Protein AF-A0A354ZE95-F1 (afdb_monomer_lite)

Structure (mmCIF, N/CA/C/O backbone):
data_AF-A0A354ZE95-F1
#
_entry.id   AF-A0A354ZE95-F1
#
loop_
_atom_site.group_PDB
_atom_site.id
_atom_site.type_symbol
_atom_site.label_atom_id
_atom_site.label_alt_id
_atom_site.label_comp_id
_atom_site.label_asym_id
_atom_site.label_entity_id
_atom_site.label_seq_id
_atom_site.pdbx_PDB_ins_code
_atom_site.Cartn_x
_atom_site.Cartn_y
_atom_site.Cartn_z
_atom_site.occupancy
_atom_site.B_iso_or_equiv
_atom_site.auth_seq_id
_atom_site.auth_comp_id
_atom_site.auth_asym_id
_atom_site.auth_atom_id
_atom_site.pdbx_PDB_model_num
ATOM 1 N N . VAL A 1 1 ? -9.931 1.482 -0.220 1.00 54.16 1 VAL A N 1
ATOM 2 C CA . VAL A 1 1 ? -9.250 2.777 0.007 1.00 54.16 1 VAL A CA 1
ATOM 3 C C . VAL A 1 1 ? -9.409 3.566 -1.277 1.00 54.16 1 VAL A C 1
ATOM 5 O O . VAL A 1 1 ? -9.042 3.028 -2.309 1.00 54.16 1 VAL A O 1
ATOM 8 N N . ASP A 1 2 ? -10.052 4.732 -1.241 1.00 52.12 2 ASP A N 1
ATOM 9 C CA . ASP A 1 2 ? -10.436 5.466 -2.464 1.00 52.12 2 ASP A CA 1
ATOM 10 C C . ASP A 1 2 ? -9.275 6.300 -3.044 1.00 52.12 2 ASP A C 1
ATOM 12 O O . ASP A 1 2 ? -9.096 6.391 -4.252 1.00 52.12 2 ASP A O 1
ATOM 16 N N . SER A 1 3 ? -8.388 6.817 -2.188 1.00 54.94 3 SER A N 1
ATOM 17 C CA . SER A 1 3 ? -7.089 7.356 -2.600 1.00 54.94 3 SER A CA 1
ATOM 18 C C . SER A 1 3 ? -6.093 7.292 -1.441 1.00 54.94 3 SER A C 1
ATOM 20 O O . SER A 1 3 ? -6.463 7.478 -0.281 1.00 54.94 3 SER A O 1
ATOM 22 N N . VAL A 1 4 ? -4.823 7.002 -1.737 1.00 56.06 4 VAL A N 1
ATOM 23 C CA . VAL A 1 4 ? -3.729 7.088 -0.760 1.00 56.06 4 VAL A CA 1
ATOM 24 C C . VAL A 1 4 ? -2.885 8.310 -1.112 1.00 56.06 4 VAL A C 1
ATOM 26 O O . VAL A 1 4 ? -1.957 8.249 -1.918 1.00 56.06 4 VAL A O 1
ATOM 29 N N . LEU A 1 5 ? -3.236 9.455 -0.530 1.00 56.81 5 LEU A N 1
ATOM 30 C CA . LEU A 1 5 ? -2.412 10.660 -0.582 1.00 56.81 5 LEU A CA 1
ATOM 31 C C . LEU A 1 5 ? -1.135 10.441 0.247 1.00 56.81 5 LEU A C 1
ATOM 33 O O . LEU 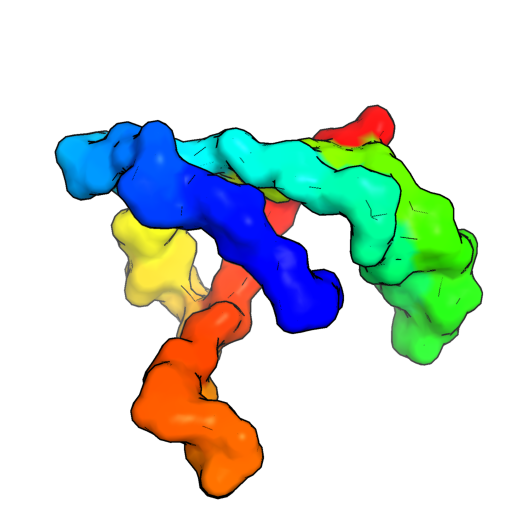A 1 5 ? -1.209 10.108 1.424 1.00 56.81 5 LEU A O 1
ATOM 37 N N . GLY A 1 6 ? 0.037 10.655 -0.360 1.00 59.62 6 GLY A N 1
ATOM 38 C CA . GLY A 1 6 ? 1.308 10.774 0.374 1.00 59.62 6 GLY A CA 1
ATOM 39 C C . GLY A 1 6 ? 2.370 9.697 0.128 1.00 59.62 6 GLY A C 1
ATOM 40 O O . GLY A 1 6 ? 3.477 9.841 0.641 1.00 59.62 6 GLY A O 1
ATOM 41 N N . MET A 1 7 ? 2.112 8.669 -0.693 1.00 61.75 7 MET A N 1
ATOM 42 C CA . MET A 1 7 ? 3.149 7.666 -1.028 1.00 61.75 7 MET A CA 1
ATOM 43 C C . MET A 1 7 ? 4.396 8.315 -1.673 1.00 61.75 7 MET A C 1
ATOM 45 O O . MET A 1 7 ? 5.520 7.878 -1.469 1.00 61.75 7 MET A O 1
ATOM 49 N N . HIS A 1 8 ? 4.211 9.418 -2.410 1.00 62.62 8 HIS A N 1
ATOM 50 C CA . HIS A 1 8 ? 5.290 10.150 -3.084 1.00 62.62 8 HIS A CA 1
ATOM 51 C C . HIS A 1 8 ? 6.212 10.954 -2.143 1.00 62.62 8 HIS A C 1
ATOM 53 O O . HIS A 1 8 ? 7.274 11.389 -2.577 1.00 62.62 8 HIS A O 1
ATOM 59 N N . THR A 1 9 ? 5.824 11.181 -0.881 1.00 57.47 9 THR A N 1
ATOM 60 C CA . THR A 1 9 ? 6.606 11.955 0.113 1.00 57.47 9 THR A CA 1
ATOM 61 C C . THR A 1 9 ? 7.467 11.093 1.041 1.00 57.47 9 THR A C 1
ATOM 63 O O . THR A 1 9 ? 8.051 11.604 1.994 1.00 57.47 9 THR A O 1
ATOM 66 N N . GLN A 1 10 ? 7.522 9.787 0.806 1.00 76.81 10 GLN A N 1
ATOM 67 C CA . GLN A 1 10 ? 8.180 8.830 1.697 1.00 76.81 10 GLN A CA 1
ATOM 68 C C . GLN A 1 10 ? 9.579 8.479 1.229 1.00 76.81 10 GLN A C 1
ATOM 70 O O . GLN A 1 10 ? 10.010 8.992 0.206 1.00 76.81 10 GLN A O 1
ATOM 75 N N . ASP A 1 11 ? 10.291 7.648 1.994 1.00 83.12 11 ASP A N 1
ATOM 76 C CA . ASP A 1 11 ? 11.688 7.315 1.736 1.00 83.12 11 ASP A CA 1
ATOM 77 C C . ASP A 1 11 ? 11.814 6.414 0.494 1.00 83.12 11 ASP A C 1
ATOM 79 O O . ASP A 1 11 ? 11.641 5.193 0.590 1.00 83.12 11 ASP A O 1
ATOM 83 N N . PRO A 1 12 ? 12.159 6.979 -0.680 1.00 83.81 12 PRO A N 1
ATOM 84 C CA . PRO A 1 12 ? 12.256 6.202 -1.906 1.00 83.81 12 PRO A CA 1
ATOM 85 C C . PRO A 1 12 ? 13.577 5.421 -1.969 1.00 83.81 12 PRO A C 1
ATOM 87 O O . PRO A 1 12 ? 13.754 4.588 -2.853 1.00 83.81 12 PRO A O 1
ATOM 90 N N . THR A 1 13 ? 14.510 5.691 -1.050 1.00 88.25 13 THR A N 1
ATOM 91 C CA . THR A 1 13 ? 15.824 5.047 -0.984 1.00 88.25 13 THR A CA 1
ATOM 92 C C . THR A 1 13 ? 15.695 3.676 -0.349 1.00 88.25 13 THR A C 1
ATOM 94 O O . THR A 1 13 ? 16.247 2.701 -0.851 1.00 88.25 13 THR A O 1
ATOM 97 N N . THR A 1 14 ? 14.962 3.599 0.761 1.00 90.19 14 THR A N 1
ATOM 98 C CA . THR A 1 14 ? 14.751 2.341 1.484 1.00 90.19 14 THR A CA 1
ATOM 99 C C . THR A 1 14 ? 13.439 1.662 1.111 1.00 90.19 14 THR A C 1
ATOM 101 O O . THR A 1 14 ? 13.301 0.464 1.343 1.00 90.19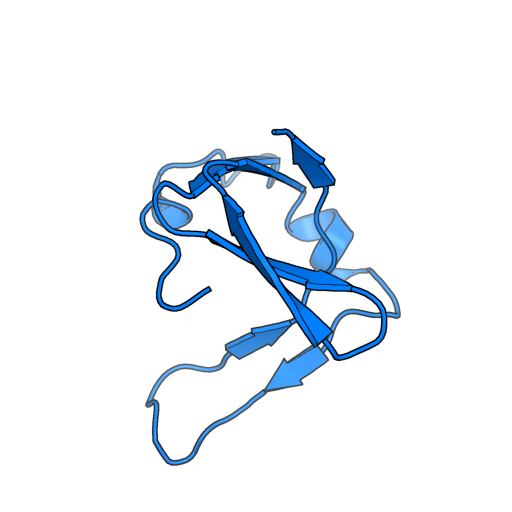 14 THR A O 1
ATOM 104 N N . GLY A 1 15 ? 12.490 2.396 0.522 1.00 89.88 15 GLY A N 1
ATOM 105 C CA . GLY A 1 15 ? 11.157 1.905 0.173 1.00 89.88 15 GLY A CA 1
ATOM 106 C C . GLY A 1 15 ? 10.190 1.869 1.358 1.00 89.88 15 GLY A C 1
ATOM 107 O O . GLY A 1 15 ? 9.073 1.379 1.207 1.00 89.88 15 GLY A O 1
ATOM 108 N N . ASN A 1 16 ? 10.595 2.350 2.537 1.00 92.19 16 ASN A N 1
ATOM 109 C CA . ASN A 1 16 ? 9.750 2.354 3.729 1.00 92.19 16 ASN A CA 1
ATOM 110 C C . ASN A 1 16 ? 8.639 3.405 3.635 1.00 92.19 16 ASN A C 1
ATOM 112 O O . ASN A 1 16 ? 8.884 4.560 3.278 1.00 92.19 16 ASN A O 1
ATOM 116 N N . TYR A 1 17 ? 7.434 3.015 4.048 1.00 90.50 17 TYR A N 1
ATOM 117 C CA . TYR A 1 17 ? 6.271 3.888 4.099 1.00 90.50 17 TYR A CA 1
ATOM 118 C C . TYR A 1 17 ? 5.480 3.783 5.406 1.00 90.50 17 TYR A C 1
ATOM 120 O O . TYR A 1 17 ? 5.416 2.740 6.052 1.00 90.50 17 TYR A O 1
ATOM 128 N N . SER A 1 18 ? 4.836 4.895 5.757 1.00 90.50 18 SER A N 1
ATOM 129 C CA . SER A 1 18 ? 3.811 5.037 6.792 1.00 90.50 18 SER A CA 1
ATOM 130 C C . SER A 1 18 ? 2.818 6.134 6.376 1.00 90.50 18 SER A C 1
ATOM 132 O O . SER A 1 18 ? 3.204 7.294 6.203 1.00 90.50 18 SER A O 1
ATOM 134 N N . LEU A 1 19 ? 1.564 5.760 6.113 1.00 88.12 19 LEU A N 1
ATOM 135 C CA . LEU A 1 19 ? 0.522 6.613 5.529 1.00 88.12 19 LEU A CA 1
ATOM 136 C C . LEU A 1 19 ? -0.696 6.627 6.439 1.00 88.12 19 LEU A C 1
ATOM 138 O O . LEU A 1 19 ? -1.291 5.587 6.712 1.00 88.12 19 LEU A O 1
ATOM 142 N N . ALA A 1 20 ? -1.100 7.819 6.868 1.00 88.19 20 ALA A N 1
ATOM 143 C CA . ALA A 1 20 ? -2.370 7.989 7.552 1.00 88.19 20 ALA A CA 1
ATOM 144 C C . ALA A 1 20 ? -3.528 7.826 6.557 1.00 88.19 20 ALA A C 1
ATOM 146 O O . ALA A 1 20 ? -3.562 8.474 5.512 1.00 88.19 20 ALA A O 1
ATOM 147 N N . VAL A 1 21 ? -4.502 7.000 6.922 1.00 87.75 21 VAL A N 1
ATOM 148 C CA . VAL A 1 21 ? -5.756 6.789 6.201 1.00 87.75 21 VAL A CA 1
ATOM 149 C C . VAL A 1 21 ? -6.884 7.320 7.091 1.00 87.75 21 VAL A C 1
ATOM 151 O O . VAL A 1 21 ? -7.337 6.613 7.993 1.00 87.75 21 VAL A O 1
ATOM 154 N N . PRO A 1 22 ? -7.306 8.585 6.909 1.00 83.75 22 PRO A N 1
ATOM 155 C CA . PRO A 1 22 ? -8.344 9.192 7.741 1.00 83.75 22 PRO A CA 1
ATOM 156 C C . PRO A 1 22 ? -9.723 8.555 7.530 1.00 83.75 22 PRO A C 1
ATOM 158 O O . PRO A 1 22 ? -10.469 8.426 8.497 1.00 83.75 22 PRO A O 1
ATOM 161 N N . ASP A 1 23 ? -10.011 8.105 6.305 1.00 85.12 23 ASP A N 1
ATOM 162 C CA . ASP A 1 23 ? -11.318 7.594 5.875 1.00 85.12 23 ASP A CA 1
ATOM 163 C C . ASP A 1 23 ? -11.204 6.150 5.348 1.00 85.12 23 ASP A C 1
ATOM 165 O O . ASP A 1 23 ? -11.432 5.851 4.172 1.00 85.12 23 ASP A O 1
ATOM 169 N N . GLY A 1 24 ? -10.772 5.231 6.214 1.00 85.12 24 GLY A N 1
ATOM 170 C CA . GLY A 1 24 ? -10.670 3.806 5.901 1.00 85.12 24 GLY A CA 1
ATOM 171 C C . GLY A 1 24 ? -12.013 3.084 6.019 1.00 85.12 24 GLY A C 1
ATOM 172 O O . GLY A 1 24 ? -12.848 3.432 6.849 1.00 85.12 24 GLY A O 1
ATOM 173 N N . ILE A 1 25 ? -12.206 2.035 5.217 1.00 89.81 25 ILE A N 1
ATOM 174 C CA . ILE A 1 25 ? -13.334 1.099 5.328 1.00 89.81 25 ILE A CA 1
ATOM 175 C C . ILE A 1 25 ? -12.783 -0.261 5.744 1.00 89.81 25 ILE A C 1
ATOM 177 O O . ILE A 1 25 ? 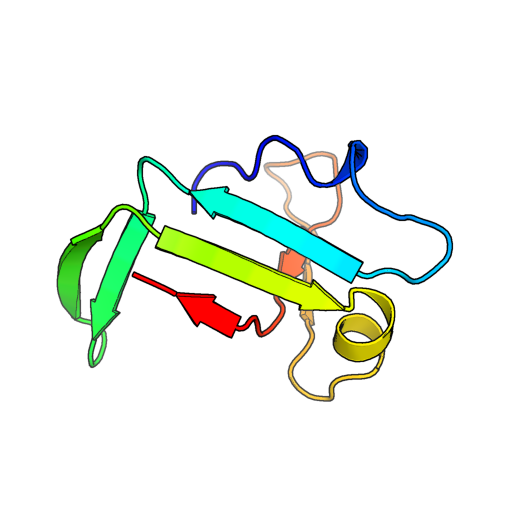-11.884 -0.786 5.086 1.00 89.81 25 ILE A O 1
ATOM 181 N N . VAL A 1 26 ? -13.341 -0.843 6.805 1.00 89.62 26 VAL A N 1
ATOM 182 C CA . VAL A 1 26 ? -12.985 -2.183 7.277 1.00 89.62 26 VAL A CA 1
ATOM 183 C C . VAL A 1 26 ? -13.995 -3.189 6.742 1.00 89.62 26 VAL A C 1
ATOM 185 O O . VAL A 1 26 ? -15.206 -3.007 6.877 1.00 89.62 26 VAL A O 1
ATOM 188 N N . VAL A 1 27 ? -13.489 -4.278 6.169 1.00 90.56 27 VAL A N 1
ATOM 189 C CA . VAL A 1 27 ? -14.282 -5.435 5.746 1.00 90.56 27 VAL A CA 1
ATOM 190 C C . VAL A 1 27 ? -13.810 -6.651 6.540 1.00 90.56 27 VAL A C 1
ATOM 192 O O . VAL A 1 27 ? -12.609 -6.889 6.643 1.00 90.56 27 VAL A O 1
ATOM 195 N N . ARG A 1 28 ? -14.741 -7.411 7.120 1.00 89.12 28 ARG A N 1
ATOM 196 C CA . ARG A 1 28 ? -14.476 -8.666 7.842 1.00 89.12 28 ARG A CA 1
ATOM 197 C C . ARG A 1 28 ? -15.411 -9.738 7.316 1.00 89.12 28 ARG A C 1
ATOM 199 O O . ARG A 1 28 ? -16.606 -9.489 7.217 1.00 89.12 28 ARG A O 1
ATOM 206 N N . ASP A 1 29 ? -14.865 -10.887 6.931 1.00 92.56 29 ASP A N 1
ATOM 207 C CA . ASP A 1 29 ? -15.638 -12.008 6.376 1.00 92.56 29 ASP A CA 1
ATOM 208 C C . ASP A 1 29 ? -16.570 -11.591 5.219 1.00 92.56 29 ASP A C 1
ATOM 210 O O . ASP A 1 29 ? -17.719 -12.013 5.116 1.00 92.56 29 ASP A O 1
ATOM 214 N N . GLY A 1 30 ? -16.079 -10.690 4.359 1.00 92.56 30 GLY A N 1
ATOM 215 C CA . GLY A 1 30 ? -16.839 -10.136 3.234 1.00 92.56 30 GLY A CA 1
ATOM 216 C C . GLY A 1 30 ? -17.925 -9.121 3.616 1.00 92.56 30 GLY A C 1
ATOM 217 O O . GLY A 1 30 ? -18.626 -8.627 2.736 1.00 92.56 30 GLY A O 1
ATOM 218 N N . GLN A 1 31 ? -18.066 -8.777 4.897 1.00 94.12 31 GLN A N 1
ATOM 219 C CA . GLN A 1 31 ? -19.057 -7.825 5.395 1.00 94.12 31 GLN A CA 1
ATOM 220 C C . GLN A 1 31 ? -18.419 -6.489 5.773 1.00 94.12 31 GLN A C 1
ATOM 222 O O . GLN A 1 31 ? -17.348 -6.437 6.379 1.00 94.12 31 GLN A O 1
ATOM 227 N N . PHE A 1 32 ? -19.103 -5.392 5.441 1.00 92.44 32 PHE A N 1
ATOM 228 C CA . PHE A 1 32 ? -18.724 -4.060 5.905 1.00 92.44 32 PHE A CA 1
ATOM 229 C C . PHE A 1 32 ? -18.790 -4.005 7.436 1.00 92.44 32 PHE A C 1
ATOM 231 O O . PHE A 1 32 ? -19.852 -4.198 8.026 1.00 92.44 32 PHE A O 1
ATOM 238 N N . ALA A 1 33 ? -17.650 -3.732 8.067 1.00 91.50 33 ALA A N 1
ATOM 239 C CA . ALA A 1 33 ? -17.484 -3.719 9.517 1.00 91.50 33 ALA A CA 1
ATOM 240 C C . ALA A 1 33 ? -17.377 -2.300 10.105 1.00 91.50 33 ALA A C 1
ATOM 242 O O . ALA A 1 33 ? -17.300 -2.155 11.324 1.00 91.50 33 ALA A O 1
ATOM 243 N N . GLY A 1 34 ? -17.382 -1.260 9.264 1.00 91.88 34 GLY A N 1
ATOM 244 C CA . GLY A 1 34 ? -17.367 0.141 9.685 1.00 91.88 34 GLY A CA 1
ATOM 245 C C . GLY A 1 34 ? -16.279 0.978 9.016 1.00 91.88 34 GLY A C 1
ATOM 246 O O . GLY A 1 34 ? -15.441 0.473 8.267 1.00 91.88 34 GLY A O 1
ATOM 247 N N . ALA A 1 35 ? -16.307 2.278 9.309 1.00 91.06 35 ALA A N 1
ATOM 248 C CA . ALA A 1 35 ? -15.225 3.194 8.972 1.00 91.06 35 ALA A CA 1
ATOM 249 C C . ALA A 1 35 ? -14.152 3.178 10.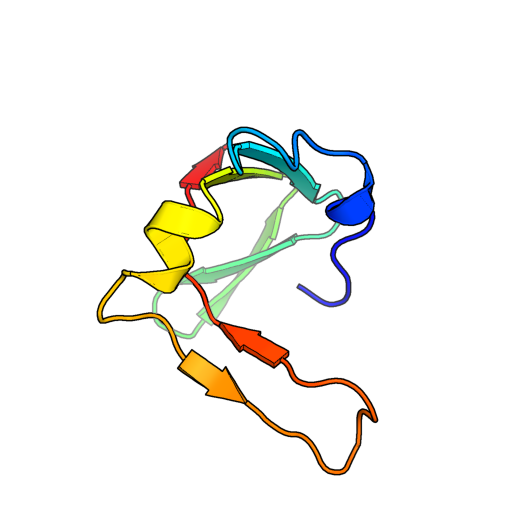072 1.00 91.06 35 ALA A C 1
ATOM 251 O O . ALA A 1 35 ? -14.476 3.038 11.253 1.00 91.06 35 ALA A O 1
ATOM 252 N N . ALA A 1 36 ? -12.886 3.336 9.694 1.00 89.44 36 ALA A N 1
ATOM 253 C CA . ALA A 1 36 ? -11.766 3.394 10.623 1.00 89.44 36 ALA A CA 1
ATOM 254 C C . ALA A 1 36 ? -10.713 4.396 10.154 1.00 89.44 36 ALA A C 1
ATOM 256 O O . ALA A 1 36 ? -10.367 4.447 8.973 1.00 89.44 36 ALA A O 1
ATOM 257 N N . LYS A 1 37 ? -10.163 5.145 11.110 1.00 90.12 37 LYS A N 1
ATOM 258 C CA . LYS A 1 37 ? -8.931 5.899 10.910 1.00 90.12 37 LYS A CA 1
ATOM 259 C C . LYS A 1 37 ? -7.768 4.988 11.265 1.00 90.12 37 LYS A C 1
ATOM 261 O O . LYS A 1 37 ? -7.706 4.512 12.392 1.00 90.12 37 LYS A O 1
ATOM 266 N N . VAL A 1 38 ? -6.873 4.756 10.316 1.00 89.62 38 VAL A N 1
ATOM 267 C CA . VAL A 1 38 ? -5.737 3.843 10.491 1.00 89.62 38 VAL A CA 1
ATOM 268 C C . VAL A 1 38 ? -4.460 4.457 9.939 1.00 89.62 38 VAL A C 1
ATOM 270 O O . VAL A 1 38 ? -4.490 5.449 9.209 1.00 89.62 38 VAL A O 1
ATOM 273 N N . VAL A 1 39 ? -3.328 3.860 10.275 1.00 90.62 39 VAL A N 1
ATOM 274 C CA . VAL A 1 39 ? -2.058 4.055 9.585 1.00 90.62 39 VAL A CA 1
ATOM 275 C C . VAL A 1 39 ? -1.738 2.764 8.849 1.00 90.62 39 VAL A C 1
ATOM 277 O O . VAL A 1 39 ? -1.800 1.687 9.435 1.00 90.62 39 VAL A O 1
ATOM 280 N N . ILE A 1 40 ? -1.401 2.869 7.566 1.00 90.56 40 ILE A N 1
ATOM 281 C CA . ILE A 1 40 ? -0.834 1.754 6.811 1.00 90.56 40 ILE A CA 1
ATOM 282 C C . ILE A 1 40 ? 0.675 1.934 6.703 1.00 90.56 40 ILE A C 1
ATOM 284 O O . ILE A 1 40 ? 1.152 3.022 6.377 1.00 90.56 40 ILE A O 1
ATOM 288 N N . SER A 1 41 ? 1.436 0.885 6.967 1.00 92.12 41 SER A N 1
ATOM 289 C CA . SER A 1 41 ? 2.896 0.923 6.927 1.00 92.12 41 SER A CA 1
ATOM 290 C C . SER A 1 41 ? 3.473 -0.325 6.267 1.00 92.12 41 SER A C 1
ATOM 292 O O . SER A 1 41 ? 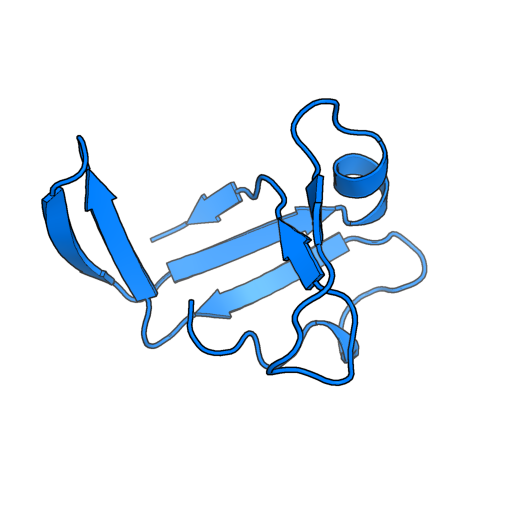2.800 -1.349 6.111 1.00 92.12 41 SER A O 1
ATOM 294 N N . GLY A 1 42 ? 4.717 -0.220 5.809 1.00 92.31 42 GLY A N 1
ATOM 295 C CA . GLY A 1 42 ? 5.399 -1.324 5.148 1.00 92.31 42 GLY A CA 1
ATOM 296 C C . GLY A 1 42 ? 6.649 -0.899 4.392 1.00 92.31 42 GLY A C 1
ATOM 297 O O . GLY A 1 42 ? 7.171 0.203 4.572 1.00 92.31 42 GLY A O 1
ATOM 298 N N . ASN A 1 43 ? 7.119 -1.800 3.532 1.00 92.81 43 ASN A N 1
ATOM 299 C CA . ASN A 1 43 ? 8.219 -1.557 2.612 1.00 92.81 43 ASN A CA 1
ATOM 300 C C . ASN A 1 43 ? 7.785 -1.918 1.187 1.00 92.81 43 ASN A C 1
ATOM 302 O O . ASN A 1 43 ? 7.390 -3.052 0.920 1.00 92.81 43 ASN A O 1
ATOM 306 N N . PHE A 1 44 ? 7.862 -0.954 0.273 1.00 90.81 44 PHE A N 1
ATOM 307 C CA . PHE A 1 44 ? 7.396 -1.106 -1.099 1.00 90.81 44 PHE A CA 1
ATOM 308 C C . PHE A 1 44 ? 8.204 -2.147 -1.884 1.00 90.81 44 PHE A C 1
ATOM 310 O O . PHE A 1 44 ? 7.630 -2.919 -2.645 1.00 90.81 44 PHE A O 1
ATOM 317 N N . PHE A 1 45 ? 9.521 -2.227 -1.676 1.00 91.75 45 PHE A N 1
ATOM 318 C CA . PHE A 1 45 ? 10.359 -3.212 -2.366 1.00 91.75 45 PHE A CA 1
ATOM 319 C C . PHE A 1 45 ? 10.085 -4.636 -1.882 1.00 91.75 45 PHE A C 1
ATOM 321 O O . PHE A 1 45 ? 10.041 -5.565 -2.692 1.00 91.75 45 PHE A O 1
ATOM 328 N N . SER A 1 46 ? 9.840 -4.800 -0.580 1.00 93.62 46 SER A N 1
ATOM 329 C CA . SER A 1 46 ? 9.372 -6.072 -0.030 1.00 93.62 46 SER A CA 1
ATOM 330 C C . SER A 1 46 ? 8.027 -6.465 -0.635 1.00 93.62 46 SER A C 1
ATOM 332 O O . SER A 1 46 ? 7.891 -7.591 -1.101 1.00 93.62 46 SER A O 1
ATOM 334 N N . ALA A 1 47 ? 7.073 -5.530 -0.714 1.00 92.44 47 ALA A N 1
ATOM 335 C CA . ALA A 1 47 ? 5.769 -5.781 -1.325 1.00 92.44 47 ALA A CA 1
ATOM 336 C C . ALA A 1 47 ? 5.892 -6.196 -2.802 1.00 92.44 47 ALA A C 1
ATOM 338 O O . ALA A 1 47 ? 5.262 -7.159 -3.216 1.00 92.44 47 ALA A O 1
ATOM 339 N N . LEU A 1 48 ? 6.757 -5.557 -3.599 1.00 91.94 48 LEU A N 1
ATOM 340 C CA . LEU A 1 48 ? 6.991 -5.952 -4.999 1.00 91.94 48 LEU A CA 1
ATOM 341 C C . LEU A 1 48 ? 7.506 -7.391 -5.165 1.00 91.94 48 LEU A C 1
ATOM 343 O O . LEU A 1 48 ? 7.346 -7.970 -6.238 1.00 91.94 48 LEU A O 1
ATOM 347 N N . SER A 1 49 ? 8.148 -7.940 -4.134 1.00 92.62 49 SER A N 1
ATOM 348 C CA . SER A 1 49 ? 8.695 -9.300 -4.134 1.00 92.62 49 SER A CA 1
ATOM 349 C C . SER A 1 49 ? 7.738 -10.328 -3.521 1.00 92.62 49 SER A C 1
ATOM 351 O O . SER A 1 49 ? 8.059 -11.517 -3.500 1.00 92.62 49 SER A O 1
ATOM 353 N N . ASP A 1 50 ? 6.594 -9.884 -2.997 1.00 95.25 50 ASP A N 1
ATOM 354 C CA . ASP A 1 50 ? 5.607 -10.738 -2.349 1.00 95.25 50 ASP A CA 1
ATOM 355 C C . ASP A 1 50 ? 4.797 -11.532 -3.388 1.00 95.25 50 ASP A C 1
ATOM 357 O O . ASP A 1 50 ? 4.417 -11.009 -4.437 1.00 95.25 50 ASP A O 1
ATOM 361 N N . ALA A 1 51 ? 4.530 -12.806 -3.095 1.00 95.75 51 ALA A N 1
ATOM 362 C CA . ALA A 1 51 ? 3.766 -13.686 -3.976 1.00 95.75 51 ALA A CA 1
ATOM 363 C C . ALA A 1 51 ? 2.287 -13.275 -4.090 1.00 95.75 51 ALA A C 1
ATOM 365 O O . ALA A 1 51 ? 1.643 -13.606 -5.088 1.00 95.75 51 ALA A O 1
ATOM 366 N N . ASP A 1 52 ? 1.763 -12.548 -3.102 1.00 94.88 52 ASP A N 1
ATOM 367 C CA . ASP A 1 52 ? 0.382 -12.065 -3.083 1.00 94.88 52 ASP A CA 1
ATOM 368 C C . ASP A 1 52 ? 0.205 -10.709 -3.784 1.00 94.88 52 ASP A C 1
ATOM 370 O O . ASP A 1 52 ? -0.926 -10.245 -3.951 1.00 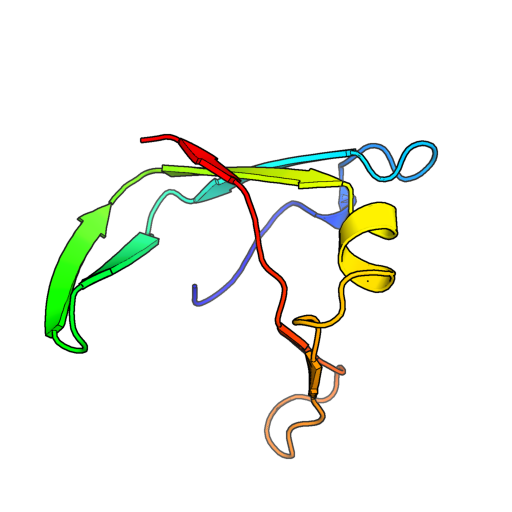94.88 52 ASP A O 1
ATOM 374 N N . THR A 1 53 ? 1.290 -10.082 -4.247 1.00 95.12 53 THR A N 1
ATOM 375 C CA . THR A 1 53 ? 1.221 -8.811 -4.976 1.00 95.12 53 THR A CA 1
ATOM 376 C C . THR A 1 53 ? 0.660 -8.999 -6.379 1.00 95.12 53 THR A C 1
ATOM 378 O O . THR A 1 53 ? 1.091 -9.863 -7.147 1.00 95.12 53 THR A O 1
ATOM 381 N N . ARG A 1 54 ? -0.300 -8.145 -6.750 1.00 95.19 54 ARG A N 1
ATOM 382 C CA . ARG A 1 54 ? -0.979 -8.198 -8.051 1.00 95.19 54 ARG A CA 1
ATOM 383 C C . ARG A 1 54 ? -0.933 -6.850 -8.747 1.00 95.19 54 ARG A C 1
ATOM 385 O O . ARG A 1 54 ? -1.248 -5.819 -8.162 1.00 95.19 54 ARG A O 1
ATOM 392 N N . PHE A 1 55 ? -0.591 -6.869 -10.029 1.00 92.81 55 PHE A N 1
ATOM 393 C CA . PHE A 1 55 ? -0.615 -5.688 -10.886 1.00 92.81 55 PHE A CA 1
ATOM 394 C C . PHE A 1 55 ? -1.898 -5.678 -11.708 1.00 92.81 55 PHE A C 1
ATOM 396 O O . PHE A 1 55 ? -2.317 -6.708 -12.238 1.00 92.81 55 PHE A O 1
ATOM 403 N N . GLY A 1 56 ? -2.516 -4.509 -11.820 1.00 92.19 56 GLY A N 1
ATOM 404 C CA . GLY A 1 56 ? -3.776 -4.328 -12.524 1.00 92.19 56 GLY A CA 1
ATOM 405 C C . GLY A 1 56 ? -3.695 -3.205 -13.544 1.00 92.19 56 GLY A C 1
ATOM 406 O O . GLY A 1 56 ? -3.048 -2.183 -13.325 1.00 92.19 56 GLY A O 1
ATOM 407 N N . LEU A 1 57 ? -4.401 -3.383 -14.654 1.00 91.50 57 LEU A N 1
ATOM 408 C CA . LEU A 1 57 ? -4.747 -2.305 -15.571 1.00 91.50 57 LEU A CA 1
ATOM 409 C C . LEU A 1 57 ? -6.260 -2.121 -15.510 1.00 91.50 57 LEU A C 1
ATOM 411 O O . LEU A 1 57 ? -6.997 -3.102 -15.419 1.00 91.50 57 LEU A O 1
ATOM 415 N N . SER A 1 58 ? -6.718 -0.875 -15.567 1.00 87.19 58 SER A N 1
ATOM 416 C CA . SER A 1 58 ? -8.140 -0.548 -15.630 1.00 87.19 58 SER A CA 1
ATOM 417 C C . SER A 1 58 ? -8.422 0.241 -16.902 1.00 87.19 58 SER A C 1
ATOM 419 O O . SER A 1 58 ? -7.618 1.077 -17.299 1.00 87.19 58 SER A O 1
ATOM 421 N N . GLY A 1 59 ? -9.568 -0.013 -17.538 1.00 90.00 59 GLY A N 1
ATOM 422 C CA . GLY A 1 59 ? -10.054 0.840 -18.626 1.00 90.00 59 GLY A CA 1
ATOM 423 C C . GLY A 1 59 ? -10.487 2.226 -18.136 1.00 90.00 59 GLY A C 1
ATOM 424 O O . GLY A 1 59 ? -10.454 3.182 -18.906 1.00 90.00 59 GLY A O 1
ATOM 425 N N . ASP A 1 60 ? -10.833 2.334 -16.850 1.00 89.38 60 ASP A N 1
ATOM 426 C CA . ASP A 1 60 ? -11.373 3.549 -16.233 1.00 89.38 60 ASP A CA 1
ATOM 427 C C . ASP A 1 60 ? -10.284 4.456 -15.639 1.00 89.38 60 ASP A C 1
ATOM 429 O O . ASP A 1 60 ? -10.537 5.624 -15.346 1.00 89.38 60 ASP A O 1
ATOM 433 N N . HIS A 1 61 ? -9.058 3.944 -15.474 1.00 81.50 61 HIS A N 1
ATOM 434 C CA . HIS A 1 61 ? -7.926 4.709 -14.954 1.00 81.50 61 HIS A CA 1
ATOM 435 C C . HIS A 1 61 ? -6.710 4.620 -15.882 1.00 81.50 61 HIS A C 1
ATOM 437 O O . HIS A 1 61 ? -6.270 3.522 -16.211 1.00 81.50 61 HIS A O 1
ATOM 443 N N . PRO A 1 62 ? -6.094 5.761 -16.250 1.00 87.00 62 PRO A N 1
ATOM 444 C CA . PRO A 1 62 ? -4.965 5.776 -17.181 1.00 87.00 62 PRO A CA 1
ATOM 445 C C . PRO A 1 62 ? -3.666 5.221 -16.577 1.00 87.00 62 PRO A C 1
ATOM 447 O O . PRO A 1 62 ? -2.723 4.943 -17.314 1.00 87.00 62 PRO A O 1
ATOM 450 N N . ASN A 1 63 ? -3.598 5.079 -15.250 1.00 86.44 63 ASN A N 1
ATOM 451 C CA . ASN A 1 63 ? -2.414 4.609 -14.538 1.00 86.44 63 ASN A CA 1
ATOM 452 C C . ASN A 1 63 ? -2.593 3.146 -14.102 1.00 86.44 63 ASN A C 1
ATOM 454 O O . ASN A 1 63 ? -3.692 2.779 -13.677 1.00 86.44 63 ASN A O 1
ATOM 458 N N . PRO A 1 64 ? -1.529 2.323 -14.144 1.00 88.50 64 PRO A N 1
ATOM 459 C CA . PRO A 1 64 ? -1.568 0.973 -13.597 1.00 88.50 64 PRO A CA 1
ATOM 460 C C . PRO A 1 64 ? -1.817 0.997 -12.084 1.00 88.50 64 PRO A C 1
ATOM 462 O O . PRO A 1 64 ? -1.370 1.900 -11.374 1.00 88.50 64 PRO A O 1
ATOM 465 N N . GLY A 1 65 ? -2.515 -0.025 -11.601 1.00 89.56 65 GLY A N 1
ATOM 466 C CA . GLY A 1 65 ? -2.751 -0.280 -10.187 1.00 89.56 65 GLY A CA 1
ATOM 467 C C . GLY A 1 65 ? -1.853 -1.390 -9.649 1.00 89.56 65 GLY A C 1
ATOM 468 O O . GLY A 1 65 ? -1.390 -2.260 -10.391 1.00 89.56 65 GLY A O 1
ATOM 469 N N . ILE A 1 66 ? -1.648 -1.371 -8.337 1.00 89.75 66 ILE A N 1
ATOM 470 C CA . ILE A 1 66 ? -1.009 -2.446 -7.581 1.00 89.75 66 ILE A CA 1
ATOM 471 C C . ILE A 1 66 ? -1.876 -2.771 -6.363 1.00 89.75 66 ILE A C 1
ATOM 473 O O . ILE A 1 66 ? -2.295 -1.874 -5.631 1.00 89.75 66 ILE A O 1
ATOM 477 N N . GLU A 1 67 ? -2.159 -4.051 -6.171 1.00 92.00 67 GLU A N 1
ATOM 478 C CA . GLU A 1 67 ? -2.722 -4.613 -4.949 1.00 92.00 67 GLU A CA 1
ATOM 479 C C . GLU A 1 67 ? -1.568 -5.237 -4.161 1.00 92.00 67 GLU A C 1
ATOM 481 O O . GLU A 1 67 ? -0.807 -6.039 -4.706 1.00 92.00 67 GLU A O 1
ATOM 486 N N . LEU A 1 68 ? -1.415 -4.834 -2.901 1.00 91.12 68 LEU A N 1
ATOM 487 C CA . LEU A 1 68 ? -0.341 -5.286 -2.021 1.00 91.12 68 LEU A CA 1
ATOM 488 C C . LEU A 1 68 ? -0.847 -5.473 -0.591 1.00 91.12 68 LEU A C 1
ATOM 490 O O . LEU A 1 68 ? -1.758 -4.770 -0.142 1.00 91.12 68 LEU A O 1
ATOM 494 N N . ALA A 1 69 ? -0.226 -6.401 0.132 1.00 91.00 69 ALA A N 1
ATOM 495 C CA . ALA A 1 69 ? -0.413 -6.539 1.567 1.00 91.00 69 ALA A CA 1
ATOM 496 C C . ALA A 1 69 ? 0.352 -5.430 2.308 1.00 91.00 69 ALA A C 1
ATOM 498 O O . ALA A 1 69 ? 1.459 -5.048 1.928 1.00 91.00 69 ALA A O 1
ATOM 499 N N . CYS A 1 70 ? -0.235 -4.905 3.381 1.00 89.81 70 CYS A N 1
ATOM 500 C CA . CYS A 1 70 ? 0.404 -3.901 4.226 1.00 89.81 70 CYS A CA 1
ATOM 501 C C . CYS A 1 70 ? 0.071 -4.127 5.698 1.00 89.81 70 CYS A C 1
ATOM 503 O O . CYS A 1 70 ? -0.923 -4.776 6.034 1.00 89.81 70 CYS A O 1
ATOM 505 N N . HIS A 1 71 ? 0.910 -3.582 6.575 1.00 92.88 71 HIS A N 1
ATOM 506 C CA . HIS A 1 71 ? 0.609 -3.533 7.995 1.00 92.88 71 HIS A CA 1
ATOM 507 C C . HIS A 1 71 ? -0.400 -2.413 8.262 1.00 92.88 71 HIS A C 1
ATOM 509 O O . HIS A 1 71 ? -0.295 -1.339 7.669 1.00 92.88 71 HIS A O 1
ATOM 515 N N . VAL A 1 72 ? -1.372 -2.665 9.141 1.00 90.75 72 VAL A N 1
ATOM 516 C CA . VAL A 1 72 ? -2.430 -1.710 9.491 1.00 90.75 72 VAL A CA 1
ATOM 517 C C . VAL A 1 72 ? -2.452 -1.526 11.004 1.00 90.75 72 VAL A C 1
ATOM 519 O O . VAL A 1 72 ? -2.627 -2.490 11.746 1.00 90.75 72 VAL A O 1
ATOM 522 N N . GLU A 1 73 ? -2.320 -0.282 11.448 1.00 89.75 73 GLU A N 1
ATOM 523 C CA . GLU A 1 73 ? -2.384 0.135 12.851 1.00 89.75 73 GLU A CA 1
ATOM 524 C C . GLU A 1 73 ? -3.602 1.044 13.049 1.00 89.75 73 GLU A C 1
ATOM 526 O O . GLU A 1 73 ? -3.841 1.938 12.235 1.00 89.75 73 GLU A O 1
ATOM 531 N N . GLY A 1 74 ? -4.385 0.821 14.106 1.00 79.75 74 GLY A N 1
ATOM 532 C CA . GLY A 1 74 ? -5.608 1.572 14.418 1.00 79.75 74 GLY A CA 1
ATOM 533 C C . GLY A 1 74 ? -5.695 1.960 15.882 1.00 79.75 74 GLY A C 1
ATOM 534 O O . GLY A 1 74 ? -5.058 1.268 16.708 1.00 79.75 74 GLY A O 1
#

Foldseek 3Di:
DPDFPDLVVDDPPFQWDKGWDQWAWDADPNHTPDTDTKIWIDGPVVFVVDPPKDWADDPVDPDIDIDTDTDIGD

pLDDT: mean 86.0, std 11.26, range [52.12, 95.75]

Sequence (74 aa):
VDSVLGMHTQDPTTGNYSLAVPDGIVVRDGQFAGAAKVVISGNFFSALSDADTRFGLSGDHPNPGIELACHVEG

Secondary structure (DSSP, 8-state):
----TTGGGS-TTT-EEEEEEEEEEEEETTEEEEEEEEEEEEEHHHHHT-TT-EEE--SS-SSPEEE---EEE-

Radius of gyration: 13.31 Å; chains: 1; bounding box: 35×26×33 Å